Protein AF-A0A510T911-F1 (afdb_monomer_lite)

Radius of gyration: 22.85 Å; chains: 1; bounding box: 50×39×62 Å

Sequence (124 aa):
MFSATTRNDKAMYVSLTATLALGLAATVDANIAGGGYNYRETVSPWFRSVFAVQPDPHLMSGAPLLYRLHAISAMLLFAAWPFTRLVHMLTAPIGYLTRPYIVYRSRDTRLGTRAPRRGWERIG

Foldseek 3Di:
DPDPADPLNVVLVVLVVQLVVLVVVVVCCQPPPPVHDPCCQAVVVQVVCVVVVNHDCVSCVPPDPSSVSSVVSVVVSVVCCVVHPVVCVVVPPPLVVLDDPDDDDDPDPDDDPDDDDVSRDDDD

Secondary structure (DSSP, 8-state):
---SS-HHHHHHHHHHHHHHHHHHHHHHIIIIISS---TTTTHHHHHHHHHTT---THHHHTS-HHHHHHHHHHHHHHHHGGGSGGGGGGG--GGGGG--SS----SS----SSPPPTT-S---

Structure (mmCIF, N/CA/C/O backbone):
data_AF-A0A510T911-F1
#
_entry.id   AF-A0A510T911-F1
#
loop_
_atom_site.group_PDB
_atom_site.id
_atom_site.type_symbol
_atom_site.label_atom_id
_atom_site.label_alt_id
_atom_site.label_comp_id
_atom_site.label_asym_id
_atom_site.label_entity_id
_atom_site.label_seq_id
_atom_site.pdbx_PDB_ins_code
_atom_site.Cartn_x
_atom_site.Cartn_y
_atom_site.Cartn_z
_atom_site.occupancy
_atom_site.B_iso_or_equiv
_atom_site.auth_seq_id
_atom_site.auth_comp_id
_atom_site.auth_asym_id
_atom_site.auth_atom_id
_atom_site.pdbx_PDB_model_num
ATOM 1 N N . MET A 1 1 ? 30.163 14.424 3.651 1.00 45.81 1 MET A N 1
ATOM 2 C CA . MET A 1 1 ? 29.840 12.979 3.630 1.00 45.81 1 MET A CA 1
ATOM 3 C C . MET A 1 1 ? 28.543 12.797 2.858 1.00 45.81 1 MET A C 1
ATOM 5 O O . MET A 1 1 ? 27.497 13.201 3.350 1.00 45.81 1 MET A O 1
ATOM 9 N N . PHE A 1 2 ? 28.602 12.288 1.627 1.00 46.53 2 PHE A N 1
ATOM 10 C CA . PHE A 1 2 ? 27.401 11.974 0.853 1.00 46.53 2 PHE A CA 1
ATOM 11 C C . PHE A 1 2 ? 26.649 10.850 1.573 1.00 46.53 2 PHE A C 1
ATOM 13 O O . PHE A 1 2 ? 27.138 9.729 1.669 1.00 46.53 2 PHE A O 1
ATOM 20 N N . SER A 1 3 ? 25.501 11.174 2.169 1.00 59.59 3 SER A N 1
ATOM 21 C CA . SER A 1 3 ? 24.638 10.177 2.794 1.00 59.59 3 SER A CA 1
ATOM 22 C C . SER A 1 3 ? 24.133 9.255 1.686 1.00 59.59 3 SER A C 1
ATOM 24 O O . SER A 1 3 ? 23.454 9.714 0.774 1.00 59.59 3 SER A O 1
ATOM 26 N N . ALA A 1 4 ? 24.477 7.967 1.745 1.00 80.62 4 ALA A N 1
ATOM 27 C CA . ALA A 1 4 ? 24.088 6.961 0.750 1.00 80.62 4 ALA A CA 1
ATOM 28 C C . ALA A 1 4 ? 22.557 6.753 0.632 1.00 80.62 4 ALA A C 1
ATOM 30 O O . ALA A 1 4 ? 22.099 5.988 -0.211 1.00 80.62 4 ALA A O 1
ATOM 31 N N . THR A 1 5 ? 21.762 7.431 1.466 1.00 82.50 5 THR A N 1
ATOM 32 C CA . THR A 1 5 ? 20.300 7.357 1.513 1.00 82.50 5 THR A CA 1
ATOM 33 C C . THR A 1 5 ? 19.673 8.694 1.121 1.00 82.50 5 THR A C 1
ATOM 35 O O . THR A 1 5 ? 20.050 9.759 1.625 1.00 82.50 5 THR A O 1
ATOM 38 N N . THR A 1 6 ? 18.706 8.655 0.205 1.00 91.31 6 THR A N 1
ATOM 39 C CA . THR A 1 6 ? 17.972 9.853 -0.219 1.00 91.31 6 THR A CA 1
ATOM 40 C C . THR A 1 6 ? 16.916 10.239 0.823 1.00 91.31 6 THR A C 1
ATOM 42 O O . THR A 1 6 ? 16.523 9.443 1.676 1.00 91.31 6 THR A O 1
ATOM 45 N N . ARG A 1 7 ? 16.397 11.473 0.767 1.00 91.56 7 ARG A N 1
ATOM 46 C CA . ARG A 1 7 ? 15.264 11.879 1.624 1.00 91.56 7 ARG A CA 1
ATOM 47 C C . ARG A 1 7 ? 14.023 11.004 1.379 1.00 91.56 7 ARG A C 1
ATOM 49 O O . ARG A 1 7 ? 13.311 10.698 2.329 1.00 91.56 7 ARG A O 1
ATOM 56 N N . ASN A 1 8 ? 13.817 10.571 0.133 1.00 93.75 8 ASN A N 1
ATOM 57 C CA . ASN A 1 8 ? 12.744 9.655 -0.250 1.00 93.75 8 ASN A CA 1
ATOM 58 C C . ASN A 1 8 ? 12.897 8.284 0.427 1.00 93.75 8 ASN A C 1
ATOM 60 O O . ASN A 1 8 ? 11.933 7.744 0.955 1.00 93.75 8 ASN A O 1
ATOM 64 N N . ASP A 1 9 ? 14.126 7.767 0.505 1.00 93.81 9 ASP A N 1
ATOM 65 C CA . ASP A 1 9 ? 14.412 6.491 1.175 1.00 93.81 9 ASP A CA 1
ATOM 66 C C . ASP A 1 9 ? 14.070 6.547 2.668 1.00 93.81 9 ASP A C 1
ATOM 68 O O . ASP A 1 9 ? 13.488 5.614 3.214 1.00 93.81 9 ASP A O 1
ATOM 72 N N . LYS A 1 10 ? 14.357 7.671 3.335 1.00 94.38 10 LYS A N 1
ATOM 73 C CA . LYS A 1 10 ? 13.958 7.878 4.736 1.00 94.38 10 LYS A CA 1
ATOM 74 C C . LYS A 1 10 ? 12.437 7.928 4.893 1.00 94.38 10 LYS A C 1
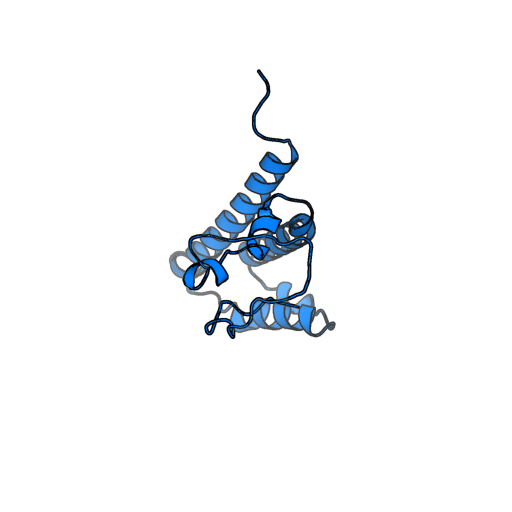ATOM 76 O O . LYS A 1 10 ? 11.909 7.272 5.785 1.00 94.38 10 LYS A O 1
ATOM 81 N N . ALA A 1 11 ? 11.743 8.672 4.028 1.00 95.06 11 ALA A N 1
ATOM 82 C CA . ALA A 1 11 ? 10.281 8.754 4.046 1.00 95.06 11 ALA A CA 1
ATOM 83 C C . ALA A 1 11 ? 9.634 7.375 3.827 1.00 95.06 11 ALA A C 1
ATOM 85 O O . ALA A 1 11 ? 8.717 7.008 4.557 1.00 95.06 11 ALA A O 1
ATOM 86 N N . MET A 1 12 ? 10.175 6.590 2.891 1.00 95.50 12 MET A N 1
ATOM 87 C CA . MET A 1 12 ? 9.782 5.206 2.631 1.00 95.50 12 MET A CA 1
ATOM 88 C C . MET A 1 12 ? 9.961 4.314 3.866 1.00 95.50 12 MET A C 1
ATOM 90 O O . MET A 1 12 ? 9.048 3.576 4.225 1.00 95.50 12 MET A O 1
ATOM 94 N N . TYR A 1 13 ? 11.116 4.369 4.538 1.00 95.94 13 TYR A N 1
ATOM 95 C CA . TYR A 1 13 ? 11.330 3.563 5.744 1.00 95.94 13 TYR A CA 1
ATOM 96 C C . TYR A 1 13 ? 10.406 3.972 6.891 1.00 95.94 13 TYR A C 1
ATOM 98 O O . TYR A 1 13 ? 9.922 3.098 7.610 1.00 95.94 13 TYR A O 1
ATOM 106 N N . VAL A 1 14 ? 10.124 5.268 7.053 1.00 96.38 14 VAL A N 1
ATOM 107 C CA . VAL A 1 14 ? 9.189 5.760 8.075 1.00 96.38 14 VAL A CA 1
ATOM 108 C C . VAL A 1 14 ? 7.771 5.269 7.796 1.00 96.38 14 VAL A C 1
ATOM 110 O O . VAL A 1 14 ? 7.146 4.717 8.699 1.00 96.38 14 VAL A O 1
ATOM 113 N N . SER A 1 15 ? 7.268 5.412 6.567 1.00 96.75 15 SER A N 1
ATOM 114 C CA . SER A 1 15 ? 5.909 4.975 6.222 1.00 96.75 15 SER A CA 1
ATOM 115 C C . SER A 1 15 ? 5.748 3.458 6.332 1.00 96.75 15 SER A C 1
ATOM 117 O O . SER A 1 15 ? 4.757 2.983 6.894 1.00 96.75 15 SER A O 1
ATOM 119 N N . LEU A 1 16 ? 6.744 2.695 5.871 1.00 97.06 16 LEU A N 1
ATOM 120 C CA . LEU A 1 16 ? 6.763 1.240 5.991 1.00 97.06 16 LEU A CA 1
ATOM 121 C C . LEU A 1 16 ? 6.771 0.808 7.462 1.00 97.06 16 LEU A C 1
ATOM 123 O O . LEU A 1 16 ? 5.922 0.023 7.877 1.00 97.06 16 LEU A O 1
ATOM 127 N N . THR A 1 17 ? 7.686 1.359 8.264 1.00 97.81 17 THR A N 1
ATOM 128 C CA . THR A 1 17 ? 7.809 1.014 9.690 1.00 97.81 17 THR A CA 1
ATOM 129 C C . THR A 1 17 ? 6.554 1.399 10.465 1.00 97.81 17 THR A C 1
ATOM 131 O O . THR A 1 17 ? 6.081 0.606 11.273 1.00 97.81 17 THR A O 1
ATOM 134 N N . ALA A 1 18 ? 5.970 2.571 10.195 1.00 97.88 18 ALA A N 1
ATOM 135 C CA . ALA A 1 18 ? 4.723 2.998 10.823 1.00 97.88 18 ALA A CA 1
ATOM 136 C C . ALA A 1 18 ? 3.569 2.037 10.499 1.00 97.88 18 ALA A C 1
ATOM 138 O O . ALA A 1 18 ? 2.851 1.616 11.403 1.00 97.88 18 ALA A O 1
ATOM 139 N N . THR A 1 19 ? 3.431 1.637 9.231 1.00 97.75 19 THR A N 1
ATOM 140 C CA . THR A 1 19 ? 2.389 0.690 8.800 1.00 97.75 19 THR A CA 1
ATOM 141 C C . THR A 1 19 ? 2.558 -0.666 9.489 1.00 97.75 19 THR A C 1
ATOM 143 O O . THR A 1 19 ? 1.587 -1.204 10.027 1.00 97.75 19 THR A O 1
ATOM 146 N N . LEU A 1 20 ? 3.789 -1.195 9.537 1.00 97.81 20 LEU A N 1
ATOM 147 C CA . LEU A 1 20 ? 4.108 -2.448 10.231 1.00 97.81 20 LEU A CA 1
ATOM 148 C C . LEU A 1 20 ? 3.821 -2.354 11.734 1.00 97.81 20 LEU A C 1
ATOM 150 O O . LEU A 1 20 ? 3.149 -3.225 12.282 1.00 97.81 20 LEU A O 1
ATOM 154 N N . ALA A 1 21 ? 4.291 -1.295 12.395 1.00 98.06 21 ALA A N 1
ATOM 155 C CA . ALA A 1 21 ? 4.103 -1.097 13.828 1.00 98.06 21 ALA A CA 1
ATOM 156 C C . ALA A 1 21 ? 2.618 -0.986 14.195 1.00 98.06 21 ALA A C 1
ATOM 158 O O . ALA A 1 21 ? 2.181 -1.628 15.146 1.00 98.06 21 ALA A O 1
ATOM 159 N N . LEU A 1 22 ? 1.826 -0.241 13.416 1.00 97.12 22 LEU A N 1
ATOM 160 C CA . LEU A 1 22 ? 0.379 -0.125 13.623 1.00 97.12 22 LEU A CA 1
ATOM 161 C C . LEU A 1 22 ? -0.344 -1.465 13.426 1.00 97.12 22 LEU A C 1
ATOM 163 O O . LEU A 1 22 ? -1.245 -1.784 14.197 1.00 97.12 22 LEU A O 1
ATOM 167 N N . GLY A 1 23 ? 0.059 -2.265 12.433 1.00 94.94 23 GLY A N 1
ATOM 168 C CA . GLY A 1 23 ? -0.533 -3.586 12.189 1.00 94.94 23 GLY A CA 1
ATOM 169 C C . GLY A 1 23 ? -0.205 -4.590 13.297 1.00 94.94 23 GLY A C 1
ATOM 170 O O . GLY A 1 23 ? -1.081 -5.322 13.765 1.00 94.94 23 GLY A O 1
ATOM 171 N N . LEU A 1 24 ? 1.044 -4.583 13.771 1.00 95.62 24 LEU A N 1
ATOM 172 C CA . LEU A 1 24 ? 1.475 -5.387 14.915 1.00 95.62 24 LEU A CA 1
ATOM 173 C C . LEU A 1 24 ? 0.764 -4.951 16.198 1.00 95.62 24 LEU A C 1
ATOM 175 O O . LEU A 1 24 ? 0.246 -5.800 16.917 1.00 95.62 24 LEU A O 1
ATOM 179 N N . ALA A 1 25 ? 0.668 -3.643 16.449 1.00 93.88 25 ALA A N 1
ATOM 180 C CA . ALA A 1 25 ? -0.058 -3.102 17.592 1.00 93.88 25 ALA A CA 1
ATOM 181 C C . ALA A 1 25 ? -1.539 -3.504 17.561 1.00 93.88 25 ALA A C 1
ATOM 183 O O . ALA A 1 25 ? -2.046 -3.983 18.568 1.00 93.88 25 ALA A O 1
ATOM 184 N N . ALA A 1 26 ? -2.215 -3.397 16.409 1.00 92.06 26 ALA A N 1
ATOM 185 C CA . ALA A 1 26 ? -3.601 -3.848 16.256 1.00 92.06 26 ALA A CA 1
ATOM 186 C C . ALA A 1 26 ? -3.754 -5.356 16.519 1.00 92.06 26 ALA A C 1
ATOM 188 O O . ALA A 1 26 ? -4.737 -5.786 17.116 1.00 92.06 26 ALA A O 1
ATOM 189 N N . THR A 1 27 ? -2.773 -6.163 16.103 1.00 90.12 27 THR A N 1
ATOM 190 C CA . THR A 1 27 ? -2.771 -7.616 16.333 1.00 90.12 27 THR A CA 1
ATOM 191 C C . THR A 1 27 ? -2.610 -7.947 17.814 1.00 90.12 27 THR A C 1
ATOM 193 O O . THR A 1 27 ? -3.352 -8.778 18.335 1.00 90.12 27 THR A O 1
ATOM 196 N N . VAL A 1 28 ? -1.662 -7.298 18.492 1.00 90.19 28 VAL A N 1
ATOM 197 C CA . VAL A 1 28 ? -1.435 -7.460 19.933 1.00 90.19 28 VAL A CA 1
ATOM 198 C C . VAL A 1 28 ? -2.669 -7.018 20.712 1.00 90.19 28 VAL A C 1
ATOM 200 O O . VAL A 1 28 ? -3.175 -7.782 21.526 1.00 90.19 28 VAL A O 1
ATOM 203 N N . ASP A 1 29 ? -3.197 -5.832 20.418 1.00 87.19 29 ASP A N 1
ATOM 204 C CA . ASP A 1 29 ? -4.370 -5.283 21.097 1.00 87.19 29 ASP A CA 1
ATOM 205 C C . ASP A 1 29 ? -5.588 -6.202 20.941 1.00 87.19 29 ASP A C 1
ATOM 207 O O . ASP A 1 29 ? -6.172 -6.640 21.931 1.00 87.19 29 ASP A O 1
ATOM 211 N N . ALA A 1 30 ? -5.905 -6.614 19.711 1.00 85.19 30 ALA A N 1
ATOM 212 C CA . ALA A 1 30 ? -7.070 -7.449 19.452 1.00 85.19 30 ALA A CA 1
ATOM 213 C C . ALA A 1 30 ? -6.969 -8.858 20.052 1.00 85.19 30 ALA A C 1
ATOM 215 O O . ALA A 1 30 ? -7.986 -9.385 20.493 1.00 85.19 30 ALA A O 1
ATOM 216 N N . ASN A 1 31 ? -5.787 -9.485 20.065 1.00 81.31 31 ASN A N 1
ATOM 217 C CA . ASN A 1 31 ? -5.648 -10.882 20.500 1.00 81.31 31 ASN A CA 1
ATOM 218 C C . ASN A 1 31 ? -5.240 -11.038 21.970 1.00 81.31 31 ASN A C 1
ATOM 220 O O . ASN A 1 31 ? -5.543 -12.068 22.566 1.00 81.31 31 ASN A O 1
ATOM 224 N N . ILE A 1 32 ? -4.541 -10.058 22.548 1.00 75.00 32 ILE A N 1
ATOM 225 C CA . ILE A 1 32 ? -3.957 -10.167 23.894 1.00 75.00 32 ILE A CA 1
ATOM 226 C C . ILE A 1 32 ? -4.701 -9.274 24.894 1.00 75.00 32 ILE A C 1
ATOM 228 O O . ILE A 1 32 ? -4.936 -9.706 26.018 1.00 75.00 32 ILE A O 1
ATOM 232 N N . ALA A 1 33 ? -5.091 -8.055 24.505 1.00 67.69 33 ALA A N 1
ATOM 233 C CA . ALA A 1 33 ? -5.638 -7.061 25.436 1.00 67.69 33 ALA A CA 1
ATOM 234 C C . ALA A 1 33 ? -7.171 -6.910 25.378 1.00 67.69 33 ALA A C 1
ATOM 236 O O . ALA A 1 33 ? -7.801 -6.665 26.403 1.00 67.69 33 ALA A O 1
ATOM 237 N N . GLY A 1 34 ? -7.776 -7.047 24.195 1.00 66.12 34 GLY A N 1
ATOM 238 C CA . GLY A 1 34 ? -9.151 -6.607 23.924 1.00 66.12 34 GLY A CA 1
ATOM 239 C C . GLY A 1 34 ? -10.214 -7.702 23.812 1.00 66.12 34 GLY A C 1
ATOM 240 O O . GLY A 1 34 ? -11.344 -7.394 23.447 1.00 66.12 34 GLY A O 1
ATOM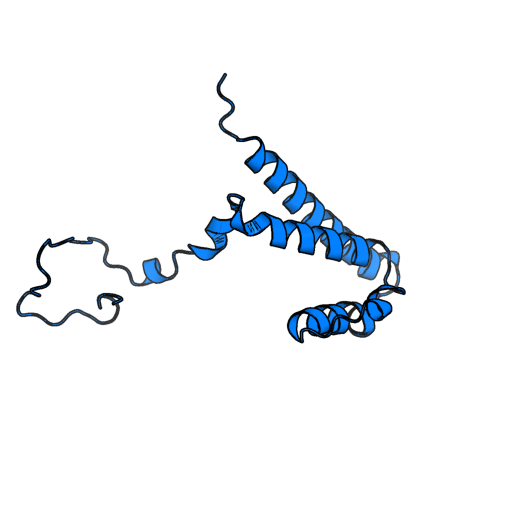 241 N N . GLY A 1 35 ? -9.886 -8.971 24.076 1.00 71.19 35 GLY A N 1
ATOM 242 C CA . GLY A 1 35 ? -10.863 -10.072 24.017 1.00 71.19 35 GLY A CA 1
ATOM 243 C C . GLY A 1 35 ? -11.318 -10.479 22.605 1.00 71.19 35 GLY A C 1
ATOM 244 O O . GLY A 1 35 ? -12.294 -11.214 22.477 1.00 71.19 35 GLY A O 1
ATOM 245 N N . GLY A 1 36 ? -10.606 -10.050 21.556 1.00 75.06 36 GLY A N 1
ATOM 246 C CA . GLY A 1 36 ? -10.898 -10.365 20.155 1.00 75.06 36 GLY A CA 1
ATOM 247 C C . GLY A 1 36 ? -11.720 -9.283 19.451 1.00 75.06 36 GLY A C 1
ATOM 248 O O . GLY A 1 36 ? -12.871 -9.042 19.791 1.00 75.06 36 GLY A O 1
ATOM 249 N N . TYR A 1 37 ? -11.164 -8.669 18.402 1.00 84.69 37 TYR A N 1
ATOM 250 C CA . TYR A 1 37 ? -11.923 -7.806 17.491 1.00 84.69 37 TYR A CA 1
ATOM 251 C C . TYR A 1 37 ? -12.232 -8.535 16.179 1.00 84.69 37 TYR A C 1
ATOM 253 O O . TYR A 1 37 ? -11.317 -8.925 15.444 1.00 84.69 37 TYR A O 1
ATOM 261 N N . ASN A 1 38 ? -13.519 -8.684 15.842 1.00 86.44 38 ASN A N 1
ATOM 262 C CA . ASN A 1 38 ? -13.924 -9.313 14.586 1.00 86.44 38 ASN A CA 1
ATOM 263 C C . ASN A 1 38 ? -13.823 -8.339 13.398 1.00 86.44 38 ASN A C 1
ATOM 265 O O . ASN A 1 38 ? -14.812 -7.847 12.856 1.00 86.44 38 ASN A O 1
ATOM 269 N N . TYR A 1 39 ? -12.597 -8.103 12.930 1.00 85.06 39 TYR A N 1
ATOM 270 C CA . TYR A 1 39 ? -12.308 -7.260 11.761 1.00 85.06 39 TYR A CA 1
ATOM 271 C C . TYR A 1 39 ? -12.972 -7.741 10.452 1.00 85.06 39 TYR A C 1
ATOM 273 O O . TYR A 1 39 ? -12.947 -7.035 9.437 1.00 85.06 39 TYR A O 1
ATOM 281 N N . ARG A 1 40 ? -13.551 -8.949 10.436 1.00 87.44 40 ARG A N 1
ATOM 282 C CA . ARG A 1 40 ? -14.243 -9.515 9.271 1.00 87.44 40 ARG A CA 1
ATOM 283 C C . ARG A 1 40 ? -15.600 -8.877 9.014 1.00 87.44 40 ARG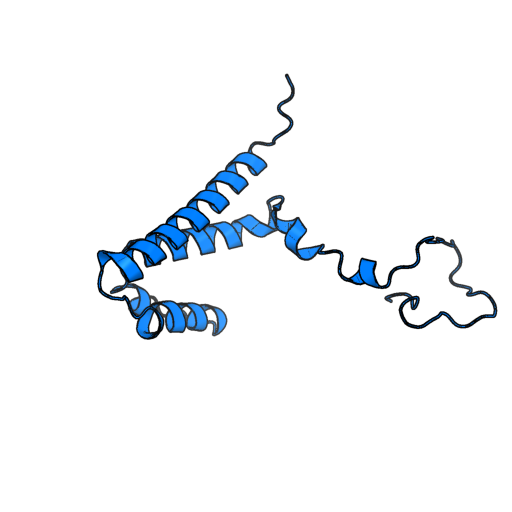 A C 1
ATOM 285 O O . ARG A 1 40 ? -16.050 -8.920 7.876 1.00 87.44 40 ARG A O 1
ATOM 292 N N . GLU A 1 41 ? -16.210 -8.273 10.027 1.00 89.75 41 GLU A N 1
ATOM 293 C CA . GLU A 1 41 ? -17.519 -7.616 9.916 1.00 89.75 41 GLU A CA 1
ATOM 294 C C . GLU A 1 41 ? -17.407 -6.155 9.459 1.00 89.75 41 GLU A C 1
ATOM 296 O O . GLU A 1 41 ? -18.370 -5.582 8.967 1.00 89.75 41 GLU A O 1
ATOM 301 N N . THR A 1 42 ? -16.218 -5.560 9.569 1.00 92.25 42 THR A N 1
ATOM 302 C CA . THR A 1 42 ? -15.990 -4.122 9.351 1.00 92.25 42 THR A CA 1
ATOM 303 C C . THR A 1 42 ? -14.896 -3.875 8.313 1.00 92.25 42 THR A C 1
ATOM 305 O O . THR A 1 42 ? -15.171 -3.526 7.167 1.00 92.25 42 THR A O 1
ATOM 308 N N . VAL A 1 43 ? -13.637 -4.134 8.671 1.00 92.62 43 VAL A N 1
ATOM 309 C CA . VAL A 1 43 ? -12.455 -3.818 7.855 1.00 92.62 43 VAL A CA 1
ATOM 310 C C . VAL A 1 43 ? -12.432 -4.636 6.564 1.00 92.62 43 VAL A C 1
ATOM 312 O O . VAL A 1 43 ? -12.096 -4.120 5.501 1.00 92.62 43 VAL A O 1
ATOM 315 N N . SER A 1 44 ? -12.806 -5.916 6.634 1.00 92.38 44 SER A N 1
ATOM 316 C CA . SER A 1 44 ? -12.799 -6.799 5.461 1.00 92.38 44 SER A CA 1
ATOM 317 C C . SER A 1 44 ? -13.821 -6.393 4.386 1.00 92.38 44 SER A C 1
ATOM 319 O O . SER A 1 44 ? -13.423 -6.278 3.225 1.00 92.38 44 SER A O 1
ATOM 321 N N . PRO A 1 45 ? -15.120 -6.181 4.694 1.00 94.44 45 PRO A N 1
ATOM 322 C CA . PRO A 1 45 ? -16.073 -5.678 3.707 1.00 94.44 45 PRO A CA 1
ATOM 323 C C . PRO A 1 45 ? -15.739 -4.250 3.262 1.00 94.44 45 PRO A C 1
ATOM 325 O O . PRO A 1 45 ? -15.836 -3.977 2.067 1.00 94.44 45 PRO A O 1
ATOM 328 N N . TRP A 1 46 ? -15.232 -3.389 4.156 1.00 94.81 46 TRP A N 1
ATOM 329 C CA . TRP A 1 46 ? -14.760 -2.051 3.782 1.00 94.81 46 TRP A CA 1
ATOM 330 C C . TRP A 1 46 ? -13.677 -2.118 2.700 1.00 94.81 46 TRP A C 1
ATOM 332 O O . TRP A 1 46 ? -13.811 -1.500 1.645 1.00 94.81 46 TRP A O 1
ATOM 342 N N . PHE A 1 47 ? -12.636 -2.926 2.909 1.00 93.81 47 PHE A N 1
ATOM 343 C CA . PHE A 1 47 ? -11.541 -3.067 1.951 1.00 93.81 47 PHE A CA 1
ATOM 344 C C . PHE A 1 47 ? -12.029 -3.591 0.595 1.00 93.81 47 PHE A C 1
ATOM 346 O O . PHE A 1 47 ? -11.628 -3.076 -0.444 1.00 93.81 47 PHE A O 1
ATOM 353 N N . ARG A 1 48 ? -12.951 -4.566 0.586 1.00 94.19 48 ARG A N 1
ATOM 354 C CA . ARG A 1 48 ? -13.564 -5.069 -0.658 1.00 94.19 48 ARG A CA 1
ATOM 355 C C . ARG A 1 48 ? -14.351 -3.987 -1.394 1.00 94.19 48 ARG A C 1
ATOM 357 O O . ARG A 1 48 ? -14.264 -3.919 -2.616 1.00 94.19 48 ARG A O 1
ATOM 364 N N . SER A 1 49 ? -15.078 -3.142 -0.663 1.00 94.69 49 SER A N 1
ATOM 365 C CA . SER A 1 49 ? -15.909 -2.073 -1.229 1.00 94.69 49 SER A CA 1
ATOM 366 C C . SER A 1 49 ? -15.089 -1.066 -2.053 1.00 94.69 49 SER A C 1
ATOM 368 O O . SER A 1 49 ? -15.538 -0.604 -3.101 1.00 94.69 49 SER A O 1
ATOM 370 N N . VAL A 1 50 ? -13.830 -0.823 -1.658 1.00 91.88 50 VAL A N 1
ATOM 371 C CA . VAL A 1 50 ? -12.875 0.006 -2.412 1.00 91.88 50 VAL A CA 1
ATOM 372 C C . VAL A 1 50 ? -12.570 -0.599 -3.789 1.00 91.88 50 VAL A C 1
ATOM 374 O O . VAL A 1 50 ? -12.644 0.106 -4.792 1.00 91.88 50 VAL A O 1
ATOM 377 N N . PHE A 1 51 ? -12.285 -1.905 -3.871 1.00 90.88 51 PHE A N 1
ATOM 378 C CA . PHE A 1 51 ? -12.026 -2.582 -5.155 1.00 90.88 51 PHE A CA 1
ATOM 379 C C . PHE A 1 51 ? -13.287 -2.792 -5.993 1.00 90.88 51 PHE A C 1
ATOM 381 O O . PHE A 1 51 ? -13.203 -2.853 -7.216 1.00 90.88 51 PHE A O 1
ATOM 388 N N . ALA A 1 52 ? -14.452 -2.871 -5.348 1.00 95.19 52 ALA A N 1
ATOM 389 C CA . ALA A 1 52 ? -15.747 -2.884 -6.019 1.00 95.19 52 ALA A CA 1
ATOM 390 C C . ALA A 1 52 ? -16.163 -1.498 -6.551 1.00 95.19 52 ALA A C 1
ATOM 392 O O . ALA A 1 52 ? -17.226 -1.378 -7.154 1.00 95.19 52 ALA A O 1
ATOM 393 N N . VAL A 1 53 ? -15.345 -0.456 -6.338 1.00 94.44 53 VAL A N 1
ATOM 394 C CA . VAL A 1 53 ? -15.633 0.937 -6.729 1.00 94.44 53 VAL A CA 1
ATOM 395 C C . VAL A 1 53 ? -16.937 1.454 -6.089 1.00 94.44 53 VAL A C 1
ATOM 397 O O . VAL A 1 53 ? -17.635 2.306 -6.629 1.00 94.44 53 VAL A O 1
ATOM 400 N N . GLN A 1 54 ? -17.268 0.940 -4.903 1.00 95.00 54 GLN A N 1
ATOM 401 C CA . GLN A 1 54 ? -18.428 1.326 -4.096 1.00 95.00 54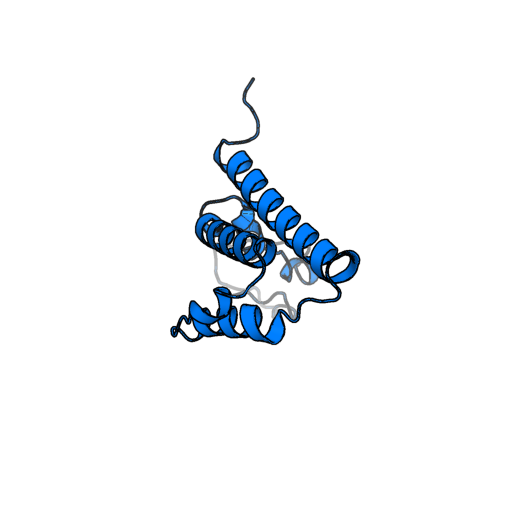 GLN A CA 1
ATOM 402 C C . GLN A 1 54 ? -17.983 1.533 -2.642 1.00 95.00 54 GLN A C 1
ATOM 404 O O . GLN A 1 54 ? -18.350 0.742 -1.778 1.00 95.00 54 GLN A O 1
ATOM 409 N N . PRO A 1 55 ? -17.135 2.535 -2.352 1.00 91.25 55 PRO A N 1
ATOM 410 C CA . PRO A 1 55 ? -16.573 2.705 -1.019 1.00 91.25 55 PRO A CA 1
ATOM 411 C C . PRO A 1 55 ? -17.674 2.993 0.007 1.00 91.25 55 PRO A C 1
ATOM 413 O O . PRO A 1 55 ? -18.430 3.948 -0.156 1.00 91.25 55 PRO A O 1
ATOM 416 N N . ASP A 1 56 ? -17.713 2.209 1.087 1.00 93.12 56 ASP A N 1
ATOM 417 C CA . ASP A 1 56 ? -18.616 2.426 2.224 1.00 93.12 56 ASP A CA 1
ATOM 418 C C . ASP A 1 56 ? -17.826 2.805 3.494 1.00 93.12 56 ASP A C 1
ATOM 420 O O . ASP A 1 56 ? -17.352 1.930 4.228 1.00 93.12 56 ASP A O 1
ATOM 424 N N . PRO A 1 57 ? -17.658 4.110 3.790 1.00 90.25 57 PRO A N 1
ATOM 425 C CA . PRO A 1 57 ? -16.935 4.572 4.973 1.00 90.25 57 PRO A CA 1
ATOM 426 C C . PRO A 1 57 ? -17.608 4.201 6.302 1.00 90.25 57 PRO A C 1
ATOM 428 O O . PRO A 1 57 ? -16.924 4.182 7.332 1.00 90.25 57 PRO A O 1
ATOM 431 N N . HIS A 1 58 ? -18.914 3.903 6.318 1.00 93.06 58 HIS A N 1
ATOM 432 C CA . HIS A 1 58 ? -19.636 3.616 7.561 1.00 93.06 58 HIS A CA 1
ATOM 433 C C . HIS A 1 58 ? -19.118 2.346 8.238 1.00 93.06 58 HIS A C 1
ATOM 435 O O . HIS A 1 58 ? -19.047 2.302 9.468 1.00 93.06 58 HIS A O 1
ATOM 441 N N . LEU A 1 59 ? -18.628 1.380 7.460 1.00 92.00 59 LEU A N 1
ATOM 442 C CA . LEU A 1 59 ? -17.994 0.154 7.956 1.00 92.00 59 LEU A CA 1
ATOM 443 C C . LEU A 1 59 ? -16.750 0.410 8.825 1.00 92.00 59 LEU A C 1
ATOM 445 O O . LEU A 1 59 ? -16.391 -0.432 9.646 1.00 92.00 59 LEU A O 1
ATOM 449 N N . MET A 1 60 ? -16.102 1.571 8.683 1.00 92.50 60 MET A N 1
ATOM 450 C CA . MET A 1 60 ? -14.933 1.953 9.486 1.00 92.50 60 MET A CA 1
ATOM 451 C C . MET A 1 60 ? -15.283 2.846 10.682 1.00 92.50 60 MET A C 1
ATOM 453 O O . MET A 1 60 ? -14.434 3.048 11.548 1.00 92.50 60 MET A O 1
ATOM 457 N N . SER A 1 61 ? -16.509 3.373 10.768 1.00 89.69 61 SER A N 1
ATOM 458 C CA . SER A 1 61 ? -16.911 4.312 11.830 1.00 89.69 61 SER A CA 1
ATOM 459 C C . SER A 1 61 ? -16.808 3.711 13.238 1.00 89.69 61 SER A C 1
ATOM 461 O O . SER A 1 61 ? -16.294 4.364 14.147 1.00 89.69 61 SER A O 1
ATOM 463 N N . GLY A 1 62 ? -17.216 2.448 13.394 1.00 85.62 62 GLY A N 1
ATOM 464 C CA . GLY A 1 62 ? -17.144 1.691 14.647 1.00 85.62 62 GLY A CA 1
ATOM 465 C C . GLY A 1 62 ? -15.836 0.924 14.855 1.00 85.62 62 GLY A C 1
ATOM 466 O O . GLY A 1 62 ? -15.686 0.245 15.868 1.00 85.62 62 GLY A O 1
ATOM 467 N N . ALA A 1 63 ? -14.887 1.001 13.915 1.00 90.75 63 ALA A N 1
ATOM 468 C CA . ALA A 1 63 ? -13.648 0.243 14.018 1.00 90.75 63 ALA A CA 1
ATOM 469 C C . ALA A 1 63 ? -12.703 0.840 15.083 1.00 90.75 63 ALA A C 1
ATOM 471 O O . ALA A 1 63 ? -12.584 2.069 15.188 1.00 90.75 63 ALA A O 1
ATOM 472 N N . PRO A 1 64 ? -11.962 0.011 15.845 1.00 91.56 64 PRO A N 1
ATOM 473 C CA . PRO A 1 64 ? -10.987 0.498 16.805 1.00 91.56 64 PRO A CA 1
ATOM 474 C C . PRO A 1 64 ? -9.938 1.383 16.133 1.00 91.56 64 PRO A C 1
ATOM 476 O O . PRO A 1 64 ? -9.634 1.261 14.941 1.00 91.56 64 PRO A O 1
ATOM 479 N N . LEU A 1 65 ? -9.379 2.313 16.906 1.00 92.69 65 LEU A N 1
ATOM 480 C CA . LEU A 1 65 ? -8.486 3.343 16.378 1.00 92.69 65 LEU A CA 1
ATOM 481 C C . LEU A 1 65 ? -7.264 2.753 15.659 1.00 92.69 65 LEU A C 1
ATOM 483 O O . LEU A 1 65 ? -6.925 3.221 14.576 1.00 92.69 65 LEU A O 1
ATOM 487 N N . LEU A 1 66 ? -6.653 1.698 16.207 1.00 93.69 66 LEU A N 1
ATOM 488 C CA . LEU A 1 66 ? -5.477 1.060 15.608 1.00 93.69 66 LEU A CA 1
ATOM 489 C C . LEU A 1 66 ? -5.761 0.510 14.203 1.00 93.69 66 LEU A C 1
ATOM 491 O O . LEU A 1 66 ? -4.950 0.711 13.303 1.00 93.69 66 LEU A O 1
ATOM 495 N N . TYR A 1 67 ? -6.934 -0.094 13.979 1.00 93.25 67 TYR A N 1
ATOM 496 C CA . TYR A 1 67 ? -7.338 -0.581 12.655 1.00 93.25 67 TYR A CA 1
ATOM 497 C C . TYR A 1 67 ? -7.529 0.561 11.655 1.00 93.25 67 TYR A C 1
ATOM 499 O O . TYR A 1 67 ? -7.091 0.453 10.510 1.00 93.25 67 TYR A O 1
ATOM 507 N N . ARG A 1 68 ? -8.130 1.680 12.084 1.00 94.19 68 ARG A N 1
ATOM 508 C CA . ARG A 1 68 ? -8.297 2.876 11.240 1.00 94.19 68 ARG A CA 1
ATOM 509 C C . ARG A 1 68 ? -6.952 3.511 10.882 1.00 94.19 68 ARG A C 1
ATOM 511 O O . ARG A 1 68 ? -6.708 3.804 9.714 1.00 94.19 68 ARG A O 1
ATOM 518 N N . LEU A 1 69 ? -6.061 3.676 11.861 1.00 96.62 69 LEU A N 1
ATOM 519 C CA . LEU A 1 69 ? -4.716 4.219 11.645 1.00 96.62 69 LEU A CA 1
ATOM 520 C C . LEU A 1 69 ? -3.877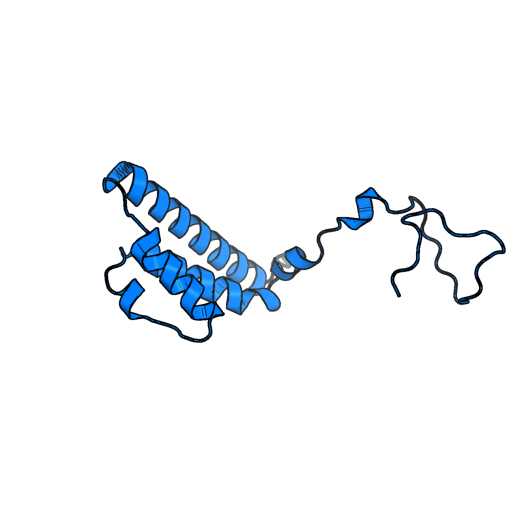 3.307 10.741 1.00 96.62 69 LEU A C 1
ATOM 522 O O . LEU A 1 69 ? -3.221 3.792 9.816 1.00 96.62 69 LEU A O 1
ATOM 526 N N . HIS A 1 70 ? -3.929 1.991 10.959 1.00 96.62 70 HIS A N 1
ATOM 527 C CA . HIS A 1 70 ? -3.259 1.025 10.093 1.00 96.62 70 HIS A CA 1
ATOM 528 C C . HIS A 1 70 ? -3.790 1.108 8.655 1.00 96.62 70 HIS A C 1
ATOM 530 O O . HIS A 1 70 ? -2.997 1.232 7.727 1.00 96.62 70 HIS A O 1
ATOM 536 N N . ALA A 1 71 ? -5.111 1.146 8.460 1.00 95.00 71 ALA A N 1
ATOM 537 C CA . ALA A 1 71 ? -5.707 1.281 7.132 1.00 95.00 71 ALA A CA 1
ATOM 538 C C . ALA A 1 71 ? -5.270 2.572 6.414 1.00 95.00 71 ALA A C 1
ATOM 540 O O . ALA A 1 71 ? -4.877 2.521 5.249 1.00 95.00 71 ALA A O 1
ATOM 541 N N . ILE A 1 72 ? -5.269 3.718 7.105 1.00 95.31 72 ILE A N 1
ATOM 542 C CA . ILE A 1 72 ? -4.816 4.999 6.533 1.00 95.31 72 ILE A CA 1
ATOM 543 C C . ILE A 1 72 ? -3.327 4.940 6.170 1.00 95.31 72 ILE A C 1
ATOM 545 O O . ILE A 1 72 ? -2.951 5.319 5.061 1.00 95.31 72 ILE A O 1
ATOM 549 N N . SER A 1 73 ? -2.476 4.440 7.072 1.00 97.50 73 SER A N 1
ATOM 550 C CA . SER A 1 73 ? -1.037 4.306 6.800 1.00 97.50 73 SER A CA 1
ATOM 551 C C . SER A 1 73 ? -0.752 3.370 5.619 1.00 97.50 73 SER A C 1
ATOM 553 O O . SER A 1 73 ? 0.064 3.715 4.765 1.00 97.50 73 SER A O 1
ATOM 555 N N . ALA A 1 74 ? -1.492 2.264 5.491 1.00 96.38 74 ALA A N 1
ATOM 556 C CA . ALA A 1 74 ? -1.396 1.350 4.356 1.00 96.38 74 ALA A CA 1
ATOM 557 C C . ALA A 1 74 ? -1.827 2.004 3.031 1.00 96.38 74 ALA A C 1
ATOM 559 O O . ALA A 1 74 ? -1.143 1.839 2.022 1.00 96.38 74 ALA A O 1
ATOM 560 N 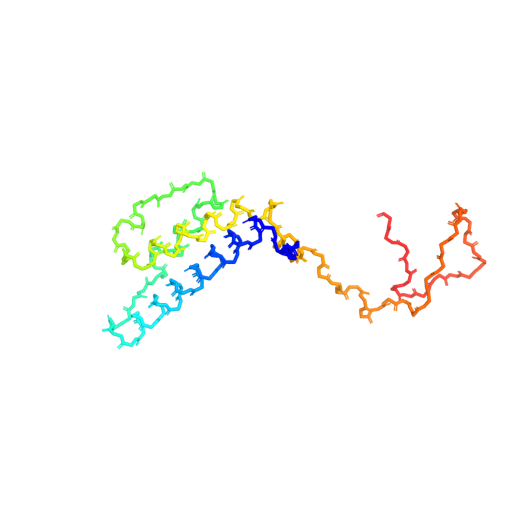N . MET A 1 75 ? -2.914 2.784 3.018 1.00 94.69 75 MET A N 1
ATOM 561 C CA . MET A 1 75 ? -3.344 3.528 1.824 1.00 94.69 75 MET A CA 1
ATOM 562 C C . MET A 1 75 ? -2.315 4.580 1.399 1.00 94.69 75 MET A C 1
ATOM 564 O O . MET A 1 75 ? -2.002 4.686 0.214 1.00 94.69 75 MET A O 1
ATOM 568 N N . LEU A 1 76 ? -1.727 5.308 2.353 1.00 96.31 76 LEU A N 1
ATOM 569 C CA . LEU A 1 76 ? -0.645 6.258 2.074 1.00 96.31 76 LEU A CA 1
ATOM 570 C C . LEU A 1 76 ? 0.614 5.557 1.550 1.00 96.31 76 LEU A C 1
ATOM 572 O O . LEU A 1 76 ? 1.228 6.034 0.595 1.00 96.31 76 LEU A O 1
ATOM 576 N N . LEU A 1 77 ? 0.985 4.414 2.138 1.00 96.88 77 LEU A N 1
ATOM 577 C CA . LEU A 1 77 ? 2.104 3.597 1.671 1.00 96.88 77 LEU A CA 1
ATOM 578 C C . LEU A 1 77 ? 1.873 3.124 0.232 1.00 96.88 77 LEU A C 1
ATOM 580 O O . LEU A 1 77 ? 2.779 3.230 -0.591 1.00 96.88 77 LEU A O 1
ATOM 584 N N . PHE A 1 78 ? 0.662 2.657 -0.085 1.00 95.12 78 PHE A N 1
ATOM 585 C CA . PHE A 1 78 ? 0.298 2.210 -1.429 1.00 95.12 78 PHE A CA 1
ATOM 586 C C . PHE A 1 78 ? 0.284 3.362 -2.444 1.00 95.12 78 PHE A C 1
ATOM 588 O O . PHE A 1 78 ? 0.766 3.200 -3.560 1.00 95.12 78 PHE A O 1
ATOM 595 N N . ALA A 1 79 ? -0.182 4.552 -2.054 1.00 95.44 79 ALA A N 1
ATOM 596 C CA . ALA A 1 79 ? -0.124 5.744 -2.902 1.00 95.44 79 ALA A CA 1
ATOM 597 C C . ALA A 1 79 ? 1.322 6.214 -3.165 1.00 95.44 79 ALA A C 1
ATOM 599 O O . ALA A 1 79 ? 1.646 6.645 -4.271 1.00 95.44 79 ALA A O 1
ATOM 600 N N . ALA A 1 80 ? 2.206 6.110 -2.167 1.00 95.69 80 ALA A N 1
ATOM 601 C CA . ALA A 1 80 ? 3.623 6.458 -2.296 1.00 95.69 80 ALA A CA 1
ATOM 602 C C . ALA A 1 80 ? 4.450 5.377 -3.016 1.00 95.69 80 ALA A C 1
ATOM 604 O O . ALA A 1 80 ? 5.528 5.664 -3.540 1.00 95.69 80 ALA A O 1
ATOM 605 N N . TRP A 1 81 ? 3.961 4.136 -3.047 1.00 96.06 81 TRP A N 1
ATOM 606 C CA . TRP A 1 81 ? 4.661 2.961 -3.559 1.00 96.06 81 TRP A CA 1
ATOM 607 C C . TRP A 1 81 ? 5.355 3.155 -4.921 1.00 96.06 81 TRP A C 1
ATOM 609 O O . TRP A 1 81 ? 6.566 2.913 -4.964 1.00 96.06 81 TRP A O 1
ATOM 619 N N . PRO A 1 82 ? 4.692 3.639 -5.998 1.00 95.38 82 PRO A N 1
ATOM 620 C CA . PRO A 1 82 ? 5.330 3.760 -7.315 1.00 95.38 82 PRO A CA 1
ATOM 621 C C . PRO A 1 82 ? 6.446 4.815 -7.364 1.00 95.38 82 PRO A C 1
ATOM 623 O O . PRO A 1 82 ? 7.246 4.819 -8.297 1.00 95.38 82 PRO A O 1
ATOM 626 N N . PHE A 1 83 ? 6.531 5.691 -6.360 1.00 95.62 83 PHE A N 1
ATOM 627 C CA . PHE A 1 83 ? 7.512 6.776 -6.282 1.00 95.62 83 PHE A CA 1
ATOM 628 C C . PHE A 1 83 ? 8.664 6.480 -5.313 1.00 95.62 83 PHE A C 1
ATOM 630 O O . PHE A 1 83 ? 9.551 7.314 -5.127 1.00 95.62 83 PHE A O 1
ATOM 637 N N . THR A 1 84 ? 8.673 5.308 -4.676 1.00 95.81 84 THR A N 1
ATOM 638 C CA . THR A 1 84 ? 9.710 4.901 -3.716 1.00 95.81 84 THR A CA 1
ATOM 639 C C . THR A 1 84 ? 10.481 3.689 -4.222 1.00 95.81 84 THR A C 1
ATOM 641 O O . THR A 1 84 ? 10.077 3.014 -5.171 1.00 95.81 84 THR A O 1
ATOM 644 N N . ARG A 1 85 ? 11.593 3.348 -3.555 1.00 93.75 85 ARG A N 1
ATOM 645 C CA . ARG A 1 85 ? 12.336 2.125 -3.891 1.00 93.75 85 ARG A CA 1
ATOM 646 C C . ARG A 1 85 ? 11.520 0.853 -3.693 1.00 93.75 85 ARG A C 1
ATOM 648 O O . ARG A 1 85 ? 11.932 -0.169 -4.224 1.00 93.75 85 ARG A O 1
ATOM 655 N N . LEU A 1 86 ? 10.372 0.884 -3.008 1.00 95.12 86 LEU A N 1
ATOM 656 C CA . LEU A 1 86 ? 9.463 -0.262 -2.858 1.00 95.12 86 LEU A CA 1
ATOM 657 C C . LEU A 1 86 ? 8.932 -0.808 -4.196 1.00 95.12 86 LEU A C 1
ATOM 659 O O . LEU A 1 86 ? 8.451 -1.941 -4.237 1.00 95.12 86 LEU A O 1
ATOM 663 N N . VAL A 1 87 ? 9.073 -0.066 -5.301 1.00 95.25 87 VAL A N 1
ATOM 664 C CA . VAL A 1 87 ? 8.786 -0.567 -6.656 1.00 95.25 87 VAL A CA 1
ATOM 665 C C . VAL A 1 87 ? 9.545 -1.862 -6.991 1.00 95.25 87 VAL A C 1
ATOM 667 O O . VAL A 1 87 ? 9.062 -2.667 -7.785 1.00 95.25 87 VAL A O 1
ATOM 670 N N . HIS A 1 88 ? 10.685 -2.127 -6.333 1.00 93.31 88 HIS A N 1
ATOM 671 C CA . HIS A 1 88 ? 11.459 -3.361 -6.519 1.00 93.31 88 HIS A CA 1
ATOM 672 C C . HIS A 1 88 ? 10.656 -4.643 -6.243 1.00 93.31 88 HIS A C 1
ATOM 674 O O . HIS A 1 88 ? 11.005 -5.700 -6.772 1.00 93.31 88 HIS A O 1
ATOM 680 N N . MET A 1 89 ? 9.565 -4.559 -5.470 1.00 90.75 89 MET A N 1
ATOM 681 C CA . MET A 1 89 ? 8.652 -5.680 -5.238 1.00 90.75 89 MET A CA 1
ATOM 682 C C . MET A 1 89 ? 8.084 -6.253 -6.552 1.00 90.75 89 MET A C 1
ATOM 684 O O . MET A 1 89 ? 7.857 -7.456 -6.638 1.00 90.75 89 MET A O 1
ATOM 688 N N . LEU A 1 90 ? 7.915 -5.430 -7.598 1.00 89.12 90 LEU A N 1
ATOM 689 C CA . LEU A 1 90 ? 7.433 -5.872 -8.918 1.00 89.12 90 LEU A CA 1
ATOM 690 C C . LEU A 1 90 ? 8.492 -6.606 -9.746 1.00 89.12 90 LEU A C 1
ATOM 692 O O . LEU A 1 90 ? 8.163 -7.297 -10.704 1.00 89.12 90 LEU A O 1
ATOM 696 N N . THR A 1 91 ? 9.766 -6.460 -9.392 1.00 90.00 91 THR A N 1
ATOM 697 C CA . THR A 1 91 ? 10.899 -7.013 -10.148 1.00 90.00 91 THR A CA 1
ATOM 698 C C . THR A 1 91 ? 11.438 -8.308 -9.542 1.00 90.00 91 THR A C 1
ATOM 700 O O . THR A 1 91 ? 12.606 -8.645 -9.736 1.00 90.00 91 THR A O 1
ATOM 703 N N . ALA A 1 92 ? 10.607 -9.036 -8.788 1.00 88.19 92 ALA A N 1
ATOM 704 C CA . ALA A 1 92 ? 10.992 -10.303 -8.176 1.00 88.19 92 ALA A CA 1
ATOM 705 C C . ALA A 1 92 ? 11.526 -11.281 -9.249 1.00 88.19 92 ALA A C 1
ATOM 707 O O . ALA A 1 92 ? 10.811 -11.598 -10.205 1.00 88.19 92 ALA A O 1
ATOM 708 N N . PRO A 1 93 ? 12.770 -11.784 -9.125 1.00 87.94 93 PRO A N 1
ATOM 709 C CA . PRO A 1 93 ? 13.437 -12.536 -10.186 1.00 87.94 93 PRO A CA 1
ATOM 710 C C . PRO A 1 93 ? 12.998 -14.010 -10.228 1.00 87.94 93 PRO A C 1
ATOM 712 O O . PRO A 1 93 ? 13.833 -14.908 -10.268 1.00 87.94 93 PRO A O 1
ATOM 715 N N . ILE A 1 94 ? 11.692 -14.294 -10.250 1.00 87.81 94 ILE A N 1
ATOM 716 C CA . ILE A 1 94 ? 11.154 -15.671 -10.237 1.00 87.81 94 ILE A CA 1
ATOM 717 C C . ILE A 1 94 ? 11.681 -16.479 -11.437 1.00 87.81 94 ILE A C 1
ATOM 719 O O . ILE A 1 94 ? 12.043 -17.646 -11.305 1.00 87.81 94 ILE A O 1
ATOM 723 N N . GLY A 1 95 ? 11.833 -15.831 -12.596 1.00 83.56 95 GLY A N 1
ATOM 724 C CA . GLY A 1 95 ? 12.387 -16.451 -13.803 1.00 83.56 95 GLY A CA 1
ATOM 725 C C . GLY A 1 95 ? 13.858 -16.875 -13.698 1.00 83.56 95 GLY A C 1
ATOM 726 O O . GLY A 1 95 ? 14.318 -17.636 -14.545 1.00 83.56 95 GLY A O 1
ATOM 727 N N . TYR A 1 96 ? 14.609 -16.436 -12.676 1.00 85.31 96 TYR A N 1
ATOM 728 C CA . TYR A 1 96 ? 16.001 -16.871 -12.485 1.00 85.31 96 TYR A CA 1
ATOM 729 C C . TYR A 1 96 ? 16.108 -18.358 -12.158 1.00 85.31 96 TYR A C 1
ATOM 731 O O . TYR A 1 96 ? 17.117 -18.968 -12.505 1.00 85.31 96 TYR A O 1
ATOM 739 N N . LEU A 1 97 ? 15.065 -18.953 -11.571 1.00 87.25 97 LEU A N 1
ATOM 740 C CA . LEU A 1 97 ? 15.034 -20.382 -11.253 1.00 87.25 97 LEU A CA 1
ATOM 741 C C . LEU A 1 97 ? 15.199 -21.266 -12.497 1.00 87.25 97 LEU A C 1
ATOM 743 O O . LEU A 1 97 ? 15.749 -22.359 -12.409 1.00 87.25 97 LEU A O 1
ATOM 747 N N . THR A 1 98 ? 14.755 -20.789 -13.661 1.00 86.25 98 THR A N 1
ATOM 748 C CA . THR A 1 98 ? 14.853 -21.507 -14.940 1.00 86.25 98 THR A CA 1
ATOM 749 C C . THR A 1 98 ? 15.786 -20.819 -15.937 1.00 86.25 98 THR A C 1
ATOM 751 O O . THR A 1 98 ? 15.880 -21.245 -17.091 1.00 86.25 98 THR A O 1
ATOM 754 N N . ARG A 1 99 ? 16.472 -19.744 -15.527 1.00 83.12 99 ARG A N 1
ATOM 755 C CA . ARG A 1 99 ? 17.283 -18.917 -16.425 1.00 83.12 99 ARG A CA 1
ATOM 756 C C . ARG A 1 99 ? 18.579 -19.642 -16.811 1.00 83.12 99 ARG A C 1
ATOM 758 O O . ARG A 1 99 ? 19.246 -20.199 -15.941 1.00 83.12 99 ARG A O 1
ATOM 765 N N . PRO A 1 100 ? 18.998 -19.587 -18.088 1.00 82.94 100 PRO A N 1
ATOM 766 C CA . PRO A 1 100 ? 20.318 -20.061 -18.495 1.00 82.94 100 PRO A CA 1
ATOM 767 C C . PRO A 1 100 ? 21.437 -19.353 -17.715 1.00 82.94 100 PRO A C 1
ATOM 769 O O . PRO A 1 100 ? 21.381 -18.136 -17.513 1.00 82.94 100 PRO A O 1
ATOM 772 N N . TYR A 1 101 ? 22.488 -20.091 -17.346 1.00 85.06 101 TYR A N 1
ATOM 773 C CA . TYR A 1 101 ? 23.669 -19.523 -16.678 1.00 85.06 101 TYR A CA 1
ATOM 774 C C . TYR A 1 101 ? 24.359 -18.448 -17.522 1.00 85.06 101 TYR A C 1
ATOM 776 O O . TYR A 1 101 ? 24.785 -17.419 -17.003 1.00 85.06 101 TYR A O 1
ATOM 784 N N . ILE A 1 102 ? 24.435 -18.675 -18.834 1.00 85.38 102 ILE A N 1
ATOM 785 C CA . ILE A 1 102 ? 25.059 -17.762 -19.790 1.00 85.38 102 ILE A CA 1
ATOM 786 C C . ILE A 1 102 ? 23.971 -17.224 -20.714 1.00 85.38 102 ILE A C 1
ATOM 788 O O . ILE A 1 102 ? 23.255 -17.994 -21.355 1.00 85.38 102 ILE A O 1
ATOM 792 N N . VAL A 1 103 ? 23.855 -15.898 -20.794 1.00 80.62 103 VAL A N 1
ATOM 793 C CA . VAL A 1 103 ? 22.900 -15.221 -21.678 1.00 80.62 103 VAL A CA 1
ATOM 794 C C . VAL A 1 103 ? 23.650 -14.527 -22.803 1.00 80.62 103 VAL A C 1
ATOM 796 O O . VAL A 1 103 ? 24.409 -13.591 -22.570 1.00 80.62 103 VAL A O 1
ATOM 799 N N . TYR A 1 104 ? 23.401 -14.976 -24.031 1.00 81.06 104 TYR A N 1
ATOM 800 C CA . TYR A 1 104 ? 23.908 -14.350 -25.249 1.00 81.06 104 TYR A CA 1
ATOM 801 C C . TYR A 1 104 ? 22.882 -13.359 -25.805 1.00 81.06 104 TYR A C 1
ATOM 803 O O . TYR A 1 104 ? 21.695 -13.676 -25.908 1.00 81.06 104 TYR A O 1
ATOM 811 N N . ARG A 1 105 ? 23.337 -12.165 -26.203 1.00 79.69 105 ARG A N 1
ATOM 812 C CA . ARG A 1 105 ? 22.506 -11.139 -26.852 1.00 79.69 105 ARG A CA 1
ATOM 813 C C . ARG A 1 105 ? 23.002 -10.921 -28.280 1.00 79.69 105 ARG A C 1
ATOM 815 O O . ARG A 1 105 ? 24.038 -10.298 -28.487 1.00 79.69 105 ARG A O 1
ATOM 822 N N . SER A 1 106 ? 22.283 -11.470 -29.256 1.00 76.00 106 SER A N 1
ATOM 823 C CA . SER A 1 106 ? 22.543 -11.244 -30.682 1.00 76.00 106 SER A CA 1
ATOM 824 C C . SER A 1 106 ? 21.890 -9.941 -31.152 1.00 76.00 106 SER A C 1
ATOM 826 O O . SER A 1 106 ? 20.838 -9.559 -30.639 1.00 76.00 106 SER A O 1
ATOM 828 N N . ARG A 1 107 ? 22.500 -9.269 -32.139 1.00 79.31 107 ARG A N 1
ATOM 829 C CA . ARG A 1 107 ? 21.852 -8.165 -32.873 1.00 79.31 107 ARG A CA 1
ATOM 830 C C . ARG A 1 107 ? 20.757 -8.679 -33.812 1.00 79.31 107 ARG A C 1
ATOM 832 O O . ARG A 1 107 ? 19.732 -8.028 -33.946 1.00 79.31 107 ARG A O 1
ATOM 839 N N . ASP A 1 108 ? 20.959 -9.862 -34.392 1.00 73.25 108 ASP A N 1
ATOM 840 C CA . ASP A 1 108 ? 19.994 -10.505 -35.283 1.00 73.25 108 ASP A CA 1
ATOM 841 C C . ASP A 1 108 ? 18.940 -11.330 -34.540 1.00 73.25 108 ASP A C 1
ATOM 843 O O . ASP A 1 108 ? 19.211 -11.974 -33.518 1.00 73.25 108 ASP A O 1
ATOM 847 N N . THR A 1 109 ? 17.737 -11.358 -35.116 1.00 67.25 109 THR A N 1
ATOM 848 C CA . THR A 1 109 ? 16.615 -12.230 -34.726 1.00 67.25 109 THR A CA 1
ATOM 849 C C . THR A 1 109 ? 16.775 -13.664 -35.230 1.00 67.25 109 THR A C 1
ATOM 851 O O . THR A 1 109 ? 16.016 -14.545 -34.827 1.00 67.25 109 THR A O 1
ATOM 854 N N . ARG A 1 110 ? 17.760 -13.920 -36.103 1.00 65.00 110 ARG A N 1
ATOM 855 C CA . ARG A 1 110 ? 17.968 -15.221 -36.736 1.00 65.00 110 ARG A CA 1
ATOM 856 C C . ARG A 1 110 ? 18.499 -16.224 -35.709 1.00 65.00 110 ARG A C 1
ATOM 858 O O . ARG A 1 110 ? 19.636 -16.138 -35.251 1.00 65.00 110 ARG A O 1
ATOM 865 N N . LEU A 1 111 ? 17.641 -17.164 -35.327 1.00 66.12 111 LEU A N 1
ATOM 866 C CA . LEU A 1 111 ? 18.007 -18.285 -34.471 1.00 66.12 111 LEU A CA 1
ATOM 867 C C . LEU A 1 111 ? 18.989 -19.197 -35.222 1.00 66.12 111 LEU A C 1
ATOM 869 O O . LEU A 1 111 ? 18.890 -19.366 -36.439 1.00 66.12 111 LEU A O 1
ATOM 873 N N . GLY A 1 112 ? 19.931 -19.802 -34.495 1.00 68.12 112 GLY A N 1
ATOM 874 C CA . GLY A 1 112 ? 20.651 -20.964 -35.015 1.00 68.12 112 GLY A CA 1
ATOM 875 C C . GLY A 1 112 ? 19.667 -22.094 -35.345 1.00 68.12 112 GLY A C 1
ATOM 876 O O . GLY A 1 112 ? 18.519 -22.080 -34.913 1.00 68.12 112 GLY A O 1
ATOM 877 N N . THR A 1 113 ? 20.107 -23.113 -36.075 1.00 70.31 113 THR A N 1
ATOM 878 C CA . THR A 1 113 ? 19.257 -24.214 -36.575 1.00 70.31 113 THR A CA 1
ATOM 879 C C . THR A 1 113 ? 18.603 -25.093 -35.494 1.00 70.31 113 THR A C 1
ATOM 881 O O . THR A 1 113 ? 17.846 -26.000 -35.827 1.00 70.31 113 THR A O 1
ATOM 884 N N . ARG A 1 114 ? 18.876 -24.864 -34.201 1.00 70.88 114 ARG A N 1
ATOM 885 C CA . ARG A 1 114 ? 18.396 -25.693 -33.086 1.00 70.88 114 ARG A CA 1
ATOM 886 C C . ARG A 1 114 ? 17.249 -25.014 -32.336 1.00 70.88 114 ARG A C 1
ATOM 888 O O . ARG A 1 114 ? 17.372 -23.860 -31.934 1.00 70.88 114 ARG A O 1
ATOM 895 N N . ALA A 1 115 ? 16.180 -25.766 -32.075 1.00 72.00 115 ALA A N 1
ATOM 896 C CA . ALA A 1 115 ? 15.065 -25.305 -31.251 1.00 72.00 115 ALA A CA 1
ATOM 897 C C . ALA A 1 115 ? 15.515 -24.997 -29.801 1.00 72.00 115 ALA A C 1
ATOM 899 O O . ALA A 1 115 ? 16.327 -25.749 -29.242 1.00 72.00 115 ALA A O 1
ATOM 900 N N . PRO A 1 116 ? 15.011 -23.911 -29.181 1.00 72.25 116 PRO A N 1
ATOM 901 C CA . PRO A 1 116 ? 15.313 -23.580 -27.793 1.00 72.25 116 PRO A CA 1
ATOM 902 C C . PRO A 1 116 ? 14.747 -24.642 -26.839 1.00 72.25 116 PRO A C 1
ATOM 904 O O . PRO A 1 116 ? 13.706 -25.246 -27.088 1.00 72.25 116 PRO A O 1
ATOM 907 N N . ARG A 1 117 ? 15.454 -24.888 -25.731 1.00 72.50 117 ARG A N 1
ATOM 908 C CA . ARG A 1 117 ? 14.967 -25.760 -24.652 1.00 72.50 117 ARG A CA 1
ATOM 909 C C . ARG A 1 117 ? 13.810 -25.081 -23.909 1.00 72.50 117 ARG A C 1
ATOM 911 O O . ARG A 1 117 ? 13.783 -23.858 -23.812 1.00 72.50 117 ARG A O 1
ATOM 918 N N . ARG A 1 118 ? 12.893 -25.871 -23.338 1.00 72.44 118 ARG A N 1
ATOM 919 C CA . ARG A 1 118 ? 11.756 -25.366 -22.544 1.00 72.44 118 ARG A CA 1
ATOM 920 C C . ARG A 1 118 ? 12.250 -24.441 -21.425 1.00 72.44 118 ARG A C 1
ATOM 922 O O . ARG A 1 118 ? 13.123 -24.836 -20.652 1.00 72.44 118 ARG A O 1
ATOM 929 N N . GLY A 1 119 ? 11.709 -23.223 -21.355 1.00 71.31 119 GLY A N 1
ATOM 930 C CA . GLY A 1 119 ? 12.141 -22.171 -20.416 1.00 71.31 119 GLY A CA 1
ATOM 931 C C . GLY A 1 119 ? 13.287 -21.280 -20.916 1.00 71.31 119 GLY A C 1
ATOM 932 O O . GLY A 1 119 ? 13.693 -20.355 -20.218 1.00 71.31 119 GLY A O 1
ATOM 933 N N . TRP A 1 120 ? 13.820 -21.551 -22.112 1.00 73.06 120 TRP A N 1
ATOM 934 C CA . TRP A 1 120 ? 14.795 -20.707 -22.823 1.00 73.06 120 TRP A CA 1
ATOM 935 C C . TRP A 1 120 ? 14.154 -20.030 -24.047 1.00 73.06 120 TRP A C 1
ATOM 937 O O . TRP A 1 120 ? 14.844 -19.495 -24.917 1.00 73.06 120 TRP A O 1
ATOM 947 N N . GLU A 1 121 ? 12.827 -20.091 -24.129 1.00 74.19 121 GLU A N 1
ATOM 948 C CA . GLU A 1 121 ? 12.014 -19.366 -25.096 1.00 74.19 121 GLU A CA 1
ATOM 949 C C . GLU A 1 121 ? 12.150 -17.860 -24.830 1.00 74.19 121 GLU A C 1
ATOM 951 O O . GLU A 1 121 ? 12.192 -17.416 -23.680 1.00 74.19 121 GLU A O 1
ATOM 956 N N . ARG A 1 122 ? 12.267 -17.052 -25.891 1.00 65.38 122 ARG A N 1
ATOM 957 C CA . ARG A 1 122 ? 12.256 -15.595 -25.729 1.00 65.38 122 ARG A CA 1
ATOM 958 C C . ARG A 1 122 ? 10.838 -15.167 -25.356 1.00 65.38 122 ARG A C 1
ATOM 960 O O . ARG A 1 122 ? 9.891 -15.540 -26.037 1.00 65.38 122 ARG A O 1
ATOM 967 N N . ILE A 1 123 ? 10.727 -14.370 -24.298 1.00 63.72 123 ILE A N 1
ATOM 968 C CA . ILE A 1 123 ? 9.508 -13.632 -23.961 1.00 63.72 123 ILE A CA 1
ATOM 969 C C . ILE A 1 123 ? 9.375 -12.541 -25.029 1.00 63.72 123 ILE A C 1
ATOM 971 O O . ILE A 1 123 ? 10.252 -11.677 -25.116 1.00 63.72 123 ILE A O 1
ATOM 975 N N . GLY A 1 124 ? 8.389 -12.691 -25.915 1.00 54.03 124 GLY A N 1
ATOM 976 C CA . GLY A 1 124 ? 8.033 -11.706 -26.939 1.00 54.03 124 GLY A CA 1
ATOM 977 C C . GLY A 1 124 ? 7.250 -10.552 -26.344 1.00 54.03 124 GLY A C 1
ATOM 978 O O . GLY A 1 124 ? 6.445 -10.823 -25.427 1.00 54.03 124 GLY A O 1
#

pLDDT: mean 86.57, std 11.34, range [45.81, 98.06]